Protein AF-A0A7X2PG39-F1 (afdb_monomer)

Mean predicted aligned error: 4.93 Å

Solvent-accessible surface area (backbone atoms only — not comparable to full-atom values): 5983 Å² total; per-residue (Å²): 120,48,77,46,83,55,96,60,30,36,42,38,40,47,91,41,36,39,34,35,27,61,68,70,91,60,93,77,81,63,60,80,44,76,49,76,46,83,74,52,62,70,52,48,60,57,51,54,53,51,47,48,56,50,19,69,74,69,70,50,83,47,98,75,42,70,67,60,55,50,52,52,52,52,53,50,54,44,52,53,48,20,65,74,69,76,45,72,62,42,80,39,78,91,77,71,43,77,45,113

Radius of gyration: 19.37 Å; Cα contacts (8 Å, |Δi|>4): 101; chains: 1; bounding box: 46×32×45 Å

Secondary structure (DSSP, 8-state):
-EEEE-SSEEEEE-SSEEEEEE----SS---SEEEE-TTHHHHHHHHHHHHHHHHHHH-PPPSS-HHHHHHHHHHHHHHHHHHHHTS--EEETTTTEEE-

pLDDT: mean 93.66, std 5.11, range [76.25, 98.56]

Structure (mmCIF, N/CA/C/O backbone):
data_AF-A0A7X2PG39-F1
#
_entry.id   AF-A0A7X2PG39-F1
#
loop_
_atom_site.group_PDB
_atom_site.id
_atom_site.type_symbol
_atom_site.label_atom_id
_atom_site.label_alt_id
_atom_site.label_comp_id
_atom_site.label_asym_id
_atom_site.label_entity_id
_atom_site.label_seq_id
_atom_site.pdbx_PDB_ins_code
_atom_site.Cartn_x
_atom_site.Cartn_y
_atom_site.Cartn_z
_atom_site.occupancy
_atom_site.B_iso_or_equiv
_atom_site.auth_seq_id
_atom_site.auth_comp_id
_atom_site.auth_asym_id
_atom_site.auth_atom_id
_ato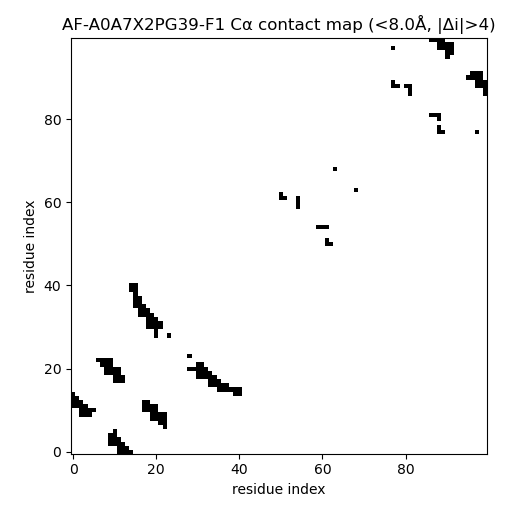m_site.pdbx_PDB_model_num
ATOM 1 N N . MET A 1 1 ? 13.670 2.430 0.912 1.00 83.69 1 MET A N 1
ATOM 2 C CA . MET A 1 1 ? 13.556 1.061 0.368 1.00 83.69 1 MET A CA 1
ATOM 3 C C . MET A 1 1 ? 12.538 0.309 1.212 1.00 83.69 1 MET A C 1
ATOM 5 O O . MET A 1 1 ? 12.550 0.482 2.426 1.00 83.69 1 MET A O 1
ATOM 9 N N . LYS A 1 2 ? 11.614 -0.426 0.593 1.00 94.69 2 LYS A N 1
ATOM 10 C CA . LYS A 1 2 ? 10.663 -1.319 1.270 1.00 94.69 2 LYS A CA 1
ATOM 11 C C . LYS A 1 2 ? 11.011 -2.757 0.902 1.00 94.69 2 LYS A C 1
ATOM 13 O O . LYS A 1 2 ? 11.488 -2.989 -0.203 1.00 94.69 2 LYS A O 1
ATOM 18 N N . GLN A 1 3 ? 10.793 -3.682 1.826 1.00 95.62 3 GLN A N 1
ATOM 19 C CA . GLN A 1 3 ? 11.134 -5.091 1.653 1.00 95.62 3 GLN A CA 1
ATOM 20 C C . GLN A 1 3 ? 9.880 -5.934 1.833 1.00 95.62 3 GLN A C 1
ATOM 22 O O . GLN A 1 3 ? 9.138 -5.745 2.798 1.00 95.62 3 GLN A O 1
ATOM 27 N N . PHE A 1 4 ? 9.664 -6.862 0.913 1.00 96.31 4 PHE A N 1
ATOM 28 C CA . PHE A 1 4 ? 8.586 -7.837 0.951 1.00 96.31 4 PHE A CA 1
ATOM 29 C C . PHE A 1 4 ? 9.212 -9.215 1.111 1.00 96.31 4 PHE A C 1
ATOM 31 O O . PHE A 1 4 ? 9.986 -9.644 0.260 1.00 96.31 4 PHE A O 1
ATOM 38 N N . HIS A 1 5 ? 8.908 -9.894 2.213 1.00 95.50 5 HIS A N 1
ATOM 39 C CA . HIS A 1 5 ? 9.488 -11.194 2.545 1.00 95.50 5 HIS A CA 1
ATOM 40 C C . HIS A 1 5 ? 8.479 -12.292 2.222 1.00 95.50 5 HIS A C 1
ATOM 42 O O . HIS A 1 5 ? 7.418 -12.361 2.840 1.00 95.50 5 HIS A O 1
ATOM 48 N N . GLY A 1 6 ? 8.794 -13.118 1.228 1.00 94.81 6 GLY A N 1
ATOM 49 C CA . GLY A 1 6 ? 8.052 -14.326 0.887 1.00 94.81 6 GLY A CA 1
ATOM 50 C C . GLY A 1 6 ? 8.797 -15.584 1.330 1.00 94.81 6 GLY A C 1
ATOM 51 O O . GLY A 1 6 ? 9.954 -15.529 1.733 1.00 94.81 6 GLY A O 1
ATOM 52 N N . SER A 1 7 ? 8.147 -16.742 1.205 1.00 95.50 7 SER A N 1
ATOM 53 C CA . SER A 1 7 ? 8.734 -18.031 1.597 1.00 95.50 7 SER A CA 1
ATOM 54 C C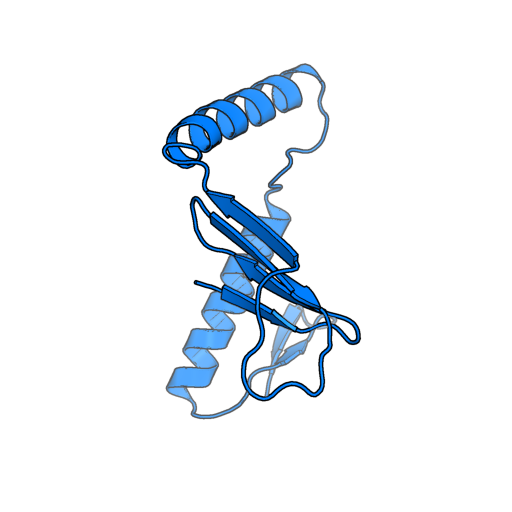 . SER A 1 7 ? 9.884 -18.504 0.708 1.00 95.50 7 SER A C 1
ATOM 56 O O . SER A 1 7 ? 10.590 -19.414 1.102 1.00 95.50 7 SER A O 1
ATOM 58 N N . LYS A 1 8 ? 10.052 -17.924 -0.487 1.00 95.31 8 LYS A N 1
ATOM 59 C CA . LYS A 1 8 ? 11.082 -18.324 -1.465 1.00 95.31 8 LYS A CA 1
ATOM 60 C C . LYS A 1 8 ? 12.013 -17.193 -1.882 1.00 95.31 8 LYS A C 1
ATOM 62 O O . LYS A 1 8 ? 12.988 -17.441 -2.582 1.00 95.31 8 LYS A O 1
ATOM 67 N N . ALA A 1 9 ? 11.676 -15.954 -1.536 1.00 95.56 9 ALA A N 1
ATOM 68 C CA . ALA A 1 9 ? 12.449 -14.786 -1.919 1.00 95.56 9 ALA A CA 1
ATOM 69 C C . ALA A 1 9 ? 12.057 -13.563 -1.087 1.00 95.56 9 ALA A C 1
ATOM 71 O O . ALA A 1 9 ? 10.911 -13.426 -0.651 1.00 95.56 9 ALA A O 1
ATOM 72 N N . ARG A 1 10 ? 12.999 -12.631 -0.956 1.00 95.31 10 ARG A N 1
ATOM 73 C CA . ARG A 1 10 ? 12.756 -11.255 -0.533 1.00 95.31 10 ARG A CA 1
ATOM 74 C C . ARG A 1 10 ? 12.792 -10.343 -1.754 1.00 95.31 10 ARG A C 1
ATOM 76 O O . ARG A 1 10 ? 13.746 -10.382 -2.527 1.00 95.31 10 ARG A O 1
ATOM 83 N N . PHE A 1 11 ? 11.779 -9.500 -1.909 1.00 96.38 11 PHE A N 1
ATOM 84 C CA . PHE A 1 11 ? 11.755 -8.454 -2.923 1.00 96.38 11 PHE A CA 1
ATOM 85 C C . PHE A 1 11 ? 11.952 -7.083 -2.279 1.00 96.38 11 PHE A C 1
ATOM 87 O O . PHE A 1 11 ? 11.112 -6.613 -1.506 1.00 96.38 11 PHE A O 1
ATOM 94 N N . ASP A 1 12 ? 13.061 -6.439 -2.621 1.00 95.81 12 ASP A N 1
ATOM 95 C CA . ASP A 1 12 ? 13.388 -5.090 -2.190 1.00 95.81 12 ASP A CA 1
ATOM 96 C C . ASP A 1 12 ? 13.005 -4.124 -3.298 1.00 95.81 12 ASP A C 1
ATOM 98 O O . ASP A 1 12 ? 13.490 -4.224 -4.422 1.00 95.81 12 ASP A O 1
ATOM 102 N N . VAL A 1 13 ? 12.145 -3.163 -2.980 1.00 93.69 13 VAL A N 1
ATOM 103 C CA . VAL A 1 13 ? 11.672 -2.172 -3.942 1.00 93.69 13 VAL A CA 1
ATOM 104 C C . VAL A 1 13 ? 11.887 -0.763 -3.411 1.00 93.69 13 VAL A C 1
ATOM 106 O O . VAL A 1 13 ? 11.631 -0.426 -2.246 1.00 93.69 13 VAL A O 1
ATOM 109 N N . ALA A 1 14 ? 12.406 0.086 -4.281 1.00 90.25 14 ALA A N 1
ATOM 110 C CA . ALA A 1 14 ? 12.505 1.517 -4.091 1.00 90.25 14 ALA A CA 1
ATOM 111 C C . ALA A 1 14 ? 11.816 2.226 -5.261 1.00 90.25 14 ALA A C 1
ATOM 113 O O . ALA A 1 14 ? 11.200 1.598 -6.116 1.00 90.25 14 ALA A O 1
ATOM 114 N N . ARG A 1 15 ? 11.889 3.558 -5.274 1.00 86.88 15 ARG A N 1
ATOM 115 C CA . ARG A 1 15 ? 11.206 4.379 -6.280 1.00 86.88 15 ARG A CA 1
ATOM 116 C C . ARG A 1 15 ? 11.640 4.053 -7.713 1.00 86.88 15 ARG A C 1
ATOM 118 O O . ARG A 1 15 ? 10.789 3.983 -8.582 1.00 86.88 15 ARG A O 1
ATOM 125 N N . ASP A 1 16 ? 12.935 3.833 -7.919 1.00 89.81 16 ASP A N 1
ATOM 126 C CA . ASP A 1 16 ? 13.552 3.646 -9.240 1.00 89.81 16 ASP A CA 1
ATOM 127 C C . ASP A 1 16 ? 14.446 2.395 -9.279 1.00 89.81 16 ASP A C 1
ATOM 129 O O . ASP A 1 16 ? 15.331 2.258 -10.124 1.00 89.81 16 ASP A O 1
ATOM 133 N N . SER A 1 17 ? 14.270 1.480 -8.326 1.00 91.69 17 SER A N 1
ATOM 134 C CA . SER A 1 17 ? 15.025 0.232 -8.298 1.00 91.69 17 SER A CA 1
ATOM 135 C C . SER A 1 17 ? 14.244 -0.908 -7.665 1.00 91.69 17 SER A C 1
ATOM 137 O O . SER A 1 17 ? 13.370 -0.702 -6.821 1.00 91.69 17 SER A O 1
ATOM 139 N N . GLY A 1 18 ? 14.586 -2.123 -8.076 1.00 94.25 18 GLY A N 1
ATOM 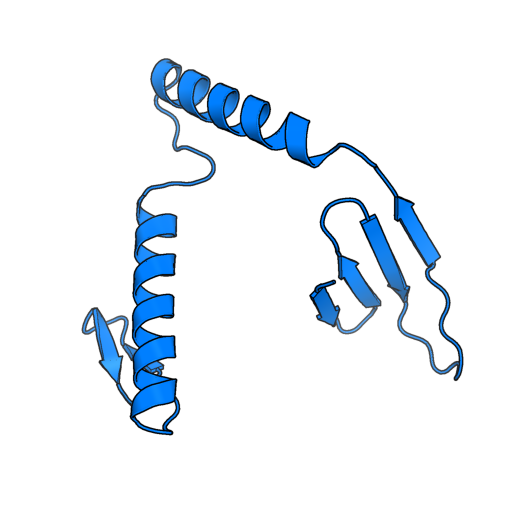140 C CA . GLY A 1 18 ? 14.074 -3.359 -7.510 1.00 94.25 18 GLY A CA 1
ATOM 141 C C . GLY A 1 18 ? 15.163 -4.422 -7.489 1.00 94.25 18 GLY A C 1
ATOM 142 O O . GLY A 1 18 ? 15.965 -4.499 -8.419 1.00 94.25 18 GLY A O 1
ATOM 143 N N . ALA A 1 19 ? 15.194 -5.228 -6.436 1.00 96.62 19 ALA A N 1
ATOM 144 C CA . ALA A 1 19 ? 16.122 -6.338 -6.294 1.00 96.62 19 ALA A CA 1
ATOM 145 C C . ALA A 1 19 ? 15.404 -7.556 -5.701 1.00 96.62 19 ALA A C 1
ATOM 147 O O . ALA A 1 19 ? 14.696 -7.440 -4.701 1.00 96.62 19 ALA A O 1
ATOM 148 N N . LEU A 1 20 ? 15.573 -8.718 -6.330 1.00 96.50 20 LEU A N 1
ATOM 149 C CA . LEU A 1 20 ? 15.003 -9.987 -5.889 1.00 96.50 20 LEU A CA 1
ATOM 150 C C . LEU A 1 20 ? 16.115 -10.877 -5.339 1.00 96.50 20 LEU A C 1
ATOM 152 O O . LEU A 1 20 ? 17.058 -11.216 -6.052 1.00 96.50 20 LEU A O 1
ATOM 156 N N . TYR A 1 21 ? 15.981 -11.258 -4.076 1.00 95.94 21 TYR A N 1
ATOM 157 C CA . TYR A 1 21 ? 16.911 -12.127 -3.368 1.00 95.94 21 TYR A CA 1
ATOM 158 C C . TYR A 1 21 ? 16.229 -13.476 -3.141 1.00 95.94 21 TYR A C 1
ATOM 160 O O . TYR A 1 21 ? 15.247 -13.506 -2.394 1.00 95.94 21 TYR A O 1
ATOM 168 N N . PRO A 1 22 ? 16.690 -14.576 -3.757 1.00 95.44 22 PRO A N 1
ATOM 169 C CA . PRO A 1 22 ? 16.136 -15.895 -3.480 1.00 95.44 22 PRO A CA 1
ATOM 170 C C . PRO A 1 22 ? 16.402 -16.301 -2.026 1.00 95.44 22 PRO A C 1
ATOM 172 O O . PRO A 1 22 ? 17.341 -15.819 -1.385 1.00 95.44 22 PRO A O 1
ATOM 175 N N . GLU A 1 23 ? 15.565 -17.192 -1.497 1.00 93.31 23 GLU A N 1
ATOM 176 C CA . GLU A 1 23 ? 15.830 -17.842 -0.217 1.00 93.31 23 GLU A CA 1
ATOM 177 C C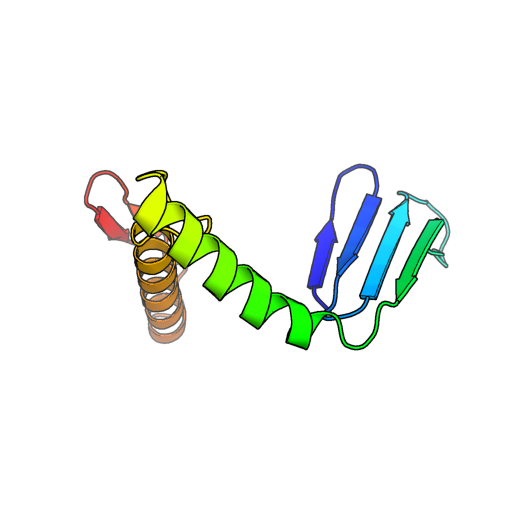 . GLU A 1 23 ? 17.185 -18.553 -0.296 1.00 93.31 23 GLU A C 1
ATOM 179 O O . GLU A 1 23 ? 17.429 -19.380 -1.174 1.00 93.31 23 GLU A O 1
ATOM 184 N N . SER A 1 24 ? 18.085 -18.209 0.622 1.00 90.62 24 SER A N 1
ATOM 185 C CA . SER A 1 24 ? 19.428 -18.769 0.670 1.00 90.62 24 SER A CA 1
ATOM 186 C C . SER A 1 24 ? 19.888 -18.910 2.115 1.00 90.62 24 SER A C 1
ATOM 188 O O . SER A 1 24 ? 19.527 -18.115 2.983 1.00 90.62 24 SER A O 1
ATOM 190 N N . ARG A 1 25 ? 20.700 -19.941 2.363 1.00 89.44 25 ARG A N 1
ATOM 191 C CA . ARG A 1 25 ? 21.391 -20.165 3.642 1.00 89.44 25 ARG A CA 1
ATOM 192 C C . ARG A 1 25 ? 22.765 -19.492 3.690 1.00 89.44 25 ARG A C 1
ATOM 194 O O . ARG A 1 25 ? 23.472 -19.621 4.686 1.00 89.44 25 ARG A O 1
ATOM 201 N N . GLU A 1 26 ? 23.167 -18.816 2.617 1.00 88.56 26 GLU A N 1
ATOM 202 C CA . GLU A 1 26 ? 24.429 -18.088 2.558 1.00 88.56 26 GLU A CA 1
ATOM 203 C C . GLU A 1 26 ? 24.399 -16.861 3.475 1.00 88.56 26 GLU A C 1
ATOM 205 O O . GLU A 1 26 ? 23.409 -16.135 3.548 1.00 88.56 26 GLU A O 1
ATOM 210 N N . ILE A 1 27 ? 25.521 -16.597 4.150 1.00 80.88 27 ILE A N 1
ATOM 211 C CA . ILE A 1 27 ? 25.677 -15.434 5.039 1.00 80.88 27 ILE A CA 1
ATOM 212 C C . ILE A 1 27 ? 25.586 -14.123 4.242 1.00 80.88 27 ILE A C 1
ATOM 214 O O . ILE A 1 27 ? 25.051 -13.128 4.728 1.00 80.88 27 ILE A O 1
ATOM 218 N N . VAL A 1 28 ? 26.098 -14.121 3.008 1.00 84.44 28 VAL A N 1
ATOM 219 C CA . VAL A 1 28 ? 26.064 -12.966 2.108 1.00 84.44 28 VAL A CA 1
ATOM 220 C C . VAL A 1 28 ? 25.152 -13.288 0.937 1.00 84.44 28 VAL A C 1
ATOM 222 O O . VAL A 1 28 ? 25.539 -13.997 0.016 1.00 84.44 28 VAL A O 1
ATOM 225 N N . THR A 1 29 ? 23.947 -12.734 0.960 1.00 84.12 29 THR A N 1
ATOM 226 C CA . THR A 1 29 ? 22.974 -12.897 -0.121 1.00 84.12 29 THR A CA 1
ATOM 227 C C . THR A 1 29 ? 23.216 -11.885 -1.236 1.00 84.12 29 THR A C 1
ATOM 229 O O . THR A 1 29 ? 23.472 -10.703 -0.993 1.00 84.12 29 THR A O 1
ATOM 232 N N . ARG A 1 30 ? 23.122 -12.347 -2.484 1.00 88.62 30 ARG A N 1
ATOM 233 C CA . ARG A 1 30 ? 23.187 -11.508 -3.687 1.00 88.62 30 ARG A CA 1
ATOM 234 C C . ARG A 1 30 ? 21.832 -11.527 -4.388 1.00 88.62 30 ARG A C 1
ATOM 236 O O . ARG A 1 30 ? 21.147 -12.548 -4.324 1.00 88.62 30 ARG A O 1
ATOM 243 N N . PRO A 1 31 ? 21.423 -10.420 -5.025 1.00 93.69 31 PRO A N 1
ATOM 244 C CA . PRO A 1 31 ? 20.203 -10.439 -5.805 1.00 93.69 31 PRO A CA 1
ATOM 245 C C . PRO A 1 31 ? 20.412 -11.318 -7.040 1.00 93.69 31 PRO A C 1
ATOM 247 O O . PRO A 1 31 ? 21.432 -11.210 -7.719 1.00 93.69 31 PRO A O 1
ATOM 250 N N . GLU A 1 32 ? 19.441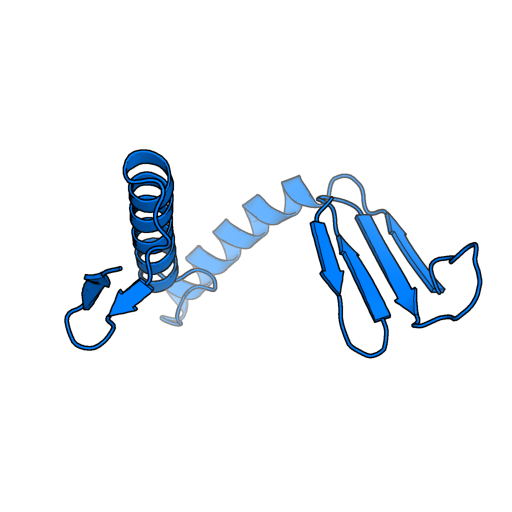 -12.173 -7.333 1.00 94.12 32 GLU A N 1
ATOM 251 C CA . GLU A 1 32 ? 19.385 -12.899 -8.605 1.00 94.12 32 GLU A CA 1
ATOM 252 C C . GLU A 1 32 ? 18.968 -11.951 -9.734 1.00 94.12 32 GLU A C 1
ATOM 254 O O . GLU A 1 32 ? 19.474 -12.020 -10.851 1.00 94.12 32 GLU A O 1
ATOM 259 N N . VAL A 1 33 ? 18.074 -11.012 -9.414 1.00 93.69 33 VAL A N 1
ATOM 260 C CA . VAL A 1 33 ? 17.616 -9.969 -10.328 1.00 93.69 33 VAL A CA 1
ATOM 261 C C . VAL A 1 33 ? 17.803 -8.619 -9.659 1.00 93.69 33 VAL A C 1
ATOM 263 O O . VAL A 1 33 ? 17.292 -8.394 -8.564 1.00 93.69 33 VAL A O 1
ATOM 266 N N . GLU A 1 34 ? 18.480 -7.698 -10.335 1.00 95.06 34 GLU A N 1
ATOM 267 C CA . GLU A 1 34 ? 18.569 -6.295 -9.936 1.00 95.06 34 GLU A CA 1
ATOM 268 C C . GLU A 1 34 ? 18.213 -5.412 -11.132 1.00 95.06 34 GLU A C 1
ATOM 270 O O . GLU A 1 34 ? 18.741 -5.577 -12.232 1.00 95.06 34 GLU A O 1
ATOM 275 N N . LYS A 1 35 ? 17.309 -4.457 -10.918 1.00 92.56 35 LYS A N 1
ATOM 276 C CA . LYS A 1 35 ? 16.925 -3.468 -11.921 1.00 92.56 35 LYS A CA 1
ATOM 277 C C . LYS A 1 35 ? 17.008 -2.069 -11.328 1.00 92.56 35 LYS A C 1
ATOM 279 O O . LYS A 1 35 ? 16.506 -1.819 -10.233 1.00 92.56 35 LYS A O 1
ATOM 284 N N . LYS A 1 36 ? 17.600 -1.147 -12.087 1.00 90.44 36 LYS A N 1
ATOM 285 C CA . LYS A 1 36 ? 17.615 0.296 -11.815 1.00 90.44 36 LYS A CA 1
ATOM 286 C C . LYS A 1 36 ? 17.038 1.008 -13.033 1.00 90.44 36 LYS A C 1
ATOM 288 O O . LYS A 1 36 ? 17.524 0.814 -14.141 1.00 90.44 36 LYS A O 1
ATOM 293 N N . GLU A 1 37 ? 15.982 1.784 -12.836 1.00 83.88 37 GLU A N 1
ATOM 294 C CA . GLU A 1 37 ? 15.294 2.535 -13.888 1.00 83.88 37 GLU A CA 1
ATOM 295 C C . GLU A 1 37 ? 15.051 3.960 -13.392 1.00 83.88 37 GLU A C 1
ATOM 297 O O . GLU A 1 37 ? 14.027 4.265 -12.787 1.00 83.88 37 GLU A O 1
ATOM 302 N N . TYR A 1 38 ? 16.035 4.829 -13.620 1.00 81.00 38 TYR A N 1
ATOM 303 C CA . TYR A 1 38 ? 15.977 6.229 -13.211 1.00 81.00 38 TYR A CA 1
ATOM 304 C C . TYR A 1 38 ? 14.918 7.008 -14.002 1.00 81.00 38 TYR A C 1
ATOM 306 O O . TYR A 1 38 ? 14.694 6.750 -15.184 1.00 81.00 38 TYR A O 1
ATOM 314 N N . GLY A 1 39 ? 14.282 7.989 -13.354 1.00 78.94 39 GLY A N 1
ATOM 315 C CA . GLY A 1 39 ? 13.278 8.850 -13.991 1.00 78.94 39 GLY A CA 1
ATOM 316 C C . GLY A 1 39 ? 11.919 8.177 -14.213 1.00 78.94 39 GLY A C 1
ATOM 317 O O . GLY A 1 39 ? 11.044 8.752 -14.862 1.00 78.94 39 GLY A O 1
ATOM 318 N N . SER A 1 40 ? 11.699 6.981 -13.656 1.00 76.81 40 SER A N 1
ATOM 319 C CA . SER A 1 40 ? 10.436 6.251 -13.813 1.00 76.81 40 SER A CA 1
ATOM 320 C C . SER A 1 40 ? 9.245 7.003 -13.200 1.00 76.81 40 SER A C 1
ATOM 322 O O . SER A 1 40 ? 8.119 6.925 -13.699 1.00 76.81 40 SER A O 1
ATOM 324 N N . PHE A 1 41 ? 9.506 7.796 -12.158 1.00 76.25 41 PHE A N 1
ATOM 325 C CA . PHE A 1 41 ? 8.485 8.536 -11.424 1.00 76.25 41 PHE A CA 1
ATOM 326 C C . PHE A 1 41 ? 7.797 9.630 -12.255 1.00 76.25 41 PHE A C 1
ATOM 328 O O . PHE A 1 41 ? 6.576 9.768 -12.186 1.00 76.25 41 PHE A O 1
ATOM 335 N N . GLU A 1 42 ? 8.530 10.374 -13.091 1.00 81.38 42 GLU A N 1
ATOM 336 C CA . GLU A 1 42 ? 7.919 11.406 -13.947 1.00 81.38 42 GLU A CA 1
ATOM 337 C C . GLU A 1 42 ? 6.912 10.805 -14.935 1.00 81.38 42 GLU A C 1
ATOM 339 O O . GLU A 1 42 ? 5.875 11.401 -15.244 1.00 81.38 42 GLU A O 1
ATOM 344 N N . ARG A 1 43 ? 7.189 9.586 -15.413 1.00 84.38 43 ARG A N 1
ATOM 345 C CA . ARG A 1 43 ? 6.281 8.848 -16.293 1.00 84.38 43 ARG A CA 1
ATOM 346 C C . ARG A 1 43 ? 4.990 8.454 -15.571 1.00 84.38 43 ARG A C 1
ATOM 348 O O . ARG A 1 43 ? 3.933 8.470 -16.203 1.00 84.38 43 ARG A O 1
ATOM 355 N N . ALA A 1 44 ? 5.049 8.160 -14.270 1.00 86.25 44 ALA A N 1
ATOM 356 C CA . ALA A 1 44 ? 3.889 7.725 -13.493 1.00 86.25 44 ALA A CA 1
ATOM 357 C C . ALA A 1 44 ? 2.770 8.781 -13.476 1.00 86.25 44 ALA A C 1
ATOM 359 O O . ALA A 1 44 ? 1.613 8.447 -13.723 1.00 86.25 44 ALA A O 1
ATOM 360 N N . ALA A 1 45 ? 3.094 10.065 -13.282 1.00 88.75 45 ALA A N 1
ATOM 361 C CA . ALA A 1 45 ? 2.090 11.137 -13.262 1.00 88.75 45 ALA A CA 1
ATOM 362 C C . ALA A 1 45 ? 1.282 11.206 -14.572 1.00 88.75 45 ALA A C 1
ATOM 364 O O . ALA A 1 45 ? 0.051 11.254 -14.553 1.00 88.75 45 ALA A O 1
ATOM 365 N N . ARG A 1 46 ? 1.966 11.129 -15.723 1.00 92.25 46 ARG A N 1
ATOM 366 C CA . ARG A 1 46 ? 1.305 11.106 -17.039 1.00 92.25 46 ARG A CA 1
ATOM 367 C C . ARG A 1 46 ? 0.446 9.852 -17.223 1.00 92.25 46 ARG A C 1
ATOM 369 O O . ARG A 1 46 ? -0.648 9.947 -17.771 1.00 92.25 46 ARG A O 1
ATOM 376 N N . GLN A 1 47 ? 0.905 8.697 -16.736 1.00 94.12 47 GLN A N 1
ATOM 377 C CA . GLN A 1 47 ? 0.140 7.445 -16.778 1.00 94.12 47 GLN A CA 1
ATOM 378 C C . GLN A 1 47 ? -1.140 7.513 -15.930 1.00 94.12 47 GLN A C 1
ATOM 380 O O . GLN A 1 47 ? -2.181 7.036 -16.379 1.00 94.12 47 GLN A O 1
ATOM 385 N N . HIS A 1 48 ? -1.100 8.147 -14.753 1.00 94.06 48 HIS A N 1
ATOM 386 C CA . HIS A 1 48 ? -2.291 8.358 -13.923 1.00 94.06 48 HIS A CA 1
ATOM 387 C C . HIS A 1 48 ? -3.333 9.240 -14.620 1.00 94.06 48 HIS A C 1
ATOM 389 O O . HIS A 1 48 ? -4.510 8.883 -14.655 1.00 94.06 48 HIS A O 1
ATOM 395 N N . ILE A 1 49 ? -2.906 10.351 -15.230 1.00 95.50 49 ILE A N 1
ATOM 396 C CA . ILE A 1 49 ? -3.803 11.238 -15.989 1.00 95.50 49 ILE A CA 1
ATOM 397 C C . ILE A 1 49 ? -4.416 10.488 -17.177 1.00 95.50 49 ILE A C 1
ATOM 399 O O . ILE A 1 49 ? -5.629 10.536 -17.378 1.00 95.50 49 ILE A O 1
ATOM 403 N N . ALA A 1 50 ? -3.599 9.752 -17.937 1.00 96.88 50 ALA A N 1
ATOM 404 C CA . ALA A 1 50 ? -4.074 8.961 -19.068 1.00 96.88 50 ALA A CA 1
ATOM 405 C C . ALA A 1 50 ? -5.102 7.901 -18.637 1.00 96.88 50 ALA A C 1
ATOM 407 O O . ALA A 1 50 ? -6.137 7.759 -19.288 1.00 96.88 50 ALA A O 1
ATOM 408 N N . ASN A 1 51 ? -4.859 7.201 -17.521 1.00 98.00 51 ASN A N 1
ATOM 409 C CA . ASN A 1 51 ? -5.817 6.252 -16.954 1.00 98.00 51 ASN A CA 1
ATOM 410 C C . ASN A 1 51 ? -7.148 6.936 -16.620 1.00 98.00 51 ASN A C 1
ATOM 412 O O . ASN A 1 51 ? -8.191 6.440 -17.033 1.00 98.00 51 ASN A O 1
ATOM 416 N N . PHE A 1 52 ? -7.120 8.083 -15.938 1.00 97.31 52 PHE A N 1
ATOM 417 C CA . PHE A 1 52 ? -8.334 8.809 -15.566 1.00 97.31 52 PHE A CA 1
ATOM 418 C C . PHE A 1 52 ? -9.159 9.242 -16.786 1.00 97.31 52 PHE A C 1
ATOM 420 O O . PHE A 1 52 ? -10.362 8.984 -16.839 1.00 97.31 52 PHE A O 1
ATOM 427 N N . LEU A 1 53 ? -8.516 9.846 -17.792 1.00 98.19 53 LEU A N 1
ATOM 428 C CA . LEU A 1 53 ? -9.193 10.285 -19.017 1.00 98.19 53 LEU A CA 1
ATOM 429 C C . LEU A 1 53 ? -9.795 9.106 -19.792 1.00 98.19 53 LEU A C 1
ATOM 431 O O . LEU A 1 53 ? -10.920 9.193 -20.288 1.00 98.19 53 LEU A O 1
ATOM 435 N N . ASP A 1 54 ? -9.079 7.983 -19.863 1.00 98.56 54 ASP A N 1
ATOM 436 C CA . ASP A 1 54 ? -9.592 6.773 -20.499 1.00 98.56 54 ASP A CA 1
ATOM 437 C C . ASP A 1 54 ? -10.786 6.182 -19.734 1.00 98.56 54 ASP A C 1
ATOM 439 O O . ASP A 1 54 ? -11.767 5.764 -20.351 1.00 98.56 54 ASP A O 1
ATOM 443 N N . CYS A 1 55 ? -10.763 6.207 -18.399 1.00 98.38 55 CYS A N 1
ATOM 444 C CA . CYS A 1 55 ? -11.889 5.776 -17.567 1.00 98.38 55 CYS A CA 1
ATOM 445 C C . CYS A 1 55 ? -13.114 6.676 -17.738 1.00 98.38 55 CYS A C 1
ATOM 447 O O . CYS A 1 55 ? -14.224 6.174 -17.894 1.00 98.38 55 CYS A O 1
ATOM 449 N N . ALA A 1 56 ? -12.925 7.995 -17.815 1.00 97.50 56 ALA A N 1
ATOM 450 C CA . ALA A 1 56 ? -14.014 8.929 -18.092 1.00 97.50 56 ALA A CA 1
ATOM 451 C C . ALA A 1 56 ? -14.687 8.641 -19.447 1.00 97.50 56 ALA A C 1
ATOM 453 O O . ALA A 1 56 ? -15.915 8.660 -19.548 1.00 97.50 56 ALA A O 1
ATOM 454 N N . ARG A 1 57 ? -13.888 8.322 -20.475 1.00 98.50 57 ARG A N 1
ATOM 455 C CA . ARG A 1 57 ? -14.369 7.984 -21.823 1.00 98.50 57 ARG A CA 1
ATOM 456 C C . ARG A 1 57 ? -15.084 6.634 -21.877 1.00 98.50 57 ARG A C 1
ATOM 458 O O . ARG A 1 57 ? -16.144 6.525 -22.481 1.00 98.50 57 ARG A O 1
ATOM 465 N N . THR A 1 58 ? -14.487 5.605 -21.285 1.00 98.56 58 THR A N 1
ATOM 466 C CA . THR A 1 58 ? -14.952 4.209 -21.391 1.00 98.56 58 THR A CA 1
ATOM 467 C C . THR A 1 58 ? -15.946 3.813 -20.306 1.00 98.56 58 THR A C 1
ATOM 469 O O . THR A 1 58 ? -16.556 2.754 -20.403 1.00 98.56 58 THR A O 1
ATOM 472 N N . ARG A 1 59 ? -16.111 4.652 -19.277 1.00 97.75 59 ARG A N 1
ATOM 473 C CA . ARG A 1 59 ? -16.906 4.380 -18.071 1.00 97.75 59 ARG A CA 1
ATOM 474 C C . ARG A 1 59 ? -16.425 3.175 -17.254 1.00 97.75 59 ARG A C 1
ATOM 476 O O . ARG A 1 59 ? -17.177 2.680 -16.422 1.00 97.75 59 ARG A O 1
ATOM 483 N N . LYS A 1 60 ? -15.183 2.720 -17.451 1.00 97.56 60 LYS A N 1
ATOM 484 C CA . LYS A 1 60 ? -14.557 1.725 -16.567 1.00 97.56 60 LYS A CA 1
ATOM 485 C C . LYS A 1 60 ? -14.090 2.365 -15.257 1.00 97.56 60 LYS A C 1
ATOM 487 O O . LYS A 1 60 ? -13.897 3.579 -15.182 1.00 97.56 60 LYS A O 1
ATOM 492 N N . GLU A 1 61 ? -13.860 1.532 -14.251 1.00 97.38 61 GLU A N 1
ATOM 493 C CA . GLU A 1 61 ? -13.311 1.963 -12.966 1.00 97.38 61 GLU A CA 1
ATOM 494 C C . GLU A 1 61 ? -11.830 2.396 -13.093 1.00 97.38 61 GLU A C 1
ATOM 496 O O . GLU A 1 61 ? -11.053 1.719 -13.776 1.00 97.38 61 GLU A O 1
ATOM 501 N N . PRO A 1 62 ? -11.414 3.514 -12.461 1.00 97.06 62 PRO A N 1
ATOM 502 C CA . PRO A 1 62 ? -10.008 3.914 -12.390 1.00 97.06 62 PRO A CA 1
ATOM 503 C C . PRO A 1 62 ? -9.128 2.898 -11.659 1.00 97.06 62 P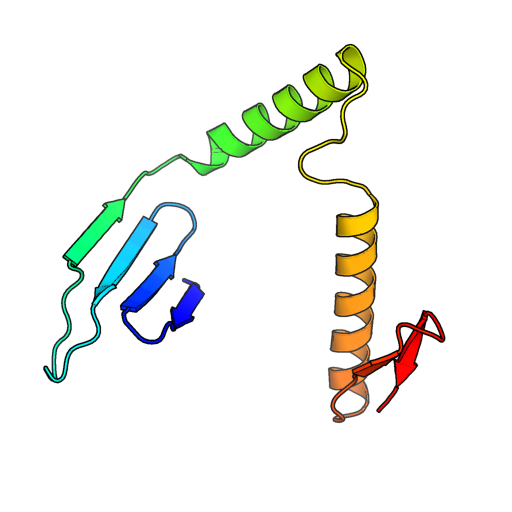RO A C 1
ATOM 505 O O . PRO A 1 62 ? -9.573 2.236 -10.730 1.00 97.06 62 PRO A O 1
ATOM 508 N N . ASN A 1 63 ? -7.827 2.866 -11.976 1.00 95.88 63 ASN A N 1
ATOM 509 C CA . ASN A 1 63 ? -6.866 2.015 -11.252 1.00 95.88 63 ASN A CA 1
ATOM 510 C C . ASN A 1 63 ? -6.759 2.373 -9.755 1.00 95.88 63 ASN A C 1
ATOM 512 O O . ASN A 1 63 ? -6.316 1.557 -8.951 1.00 95.88 63 ASN A O 1
ATOM 516 N N . ALA A 1 64 ? -7.104 3.613 -9.399 1.00 95.06 64 ALA A N 1
ATOM 517 C CA . ALA A 1 64 ? -7.166 4.115 -8.032 1.00 95.06 64 ALA A CA 1
ATOM 518 C C . ALA A 1 64 ? -8.584 4.656 -7.764 1.00 95.06 64 ALA A C 1
ATOM 520 O O . ALA A 1 64 ? -8.809 5.860 -7.919 1.00 95.06 64 ALA A O 1
ATOM 521 N N . PRO A 1 65 ? -9.554 3.784 -7.433 1.00 96.38 65 PRO A N 1
ATOM 522 C CA . PRO A 1 65 ? -10.925 4.197 -7.154 1.00 96.38 65 PRO A CA 1
ATOM 523 C C . PRO A 1 65 ? -11.025 4.958 -5.822 1.00 96.38 65 PRO A C 1
ATOM 525 O O . PRO A 1 65 ? -10.116 4.922 -4.984 1.00 96.38 65 PRO A O 1
ATOM 528 N N . VAL A 1 66 ? -12.145 5.652 -5.608 1.00 95.06 66 VAL A N 1
ATOM 529 C CA . VAL A 1 66 ? -12.379 6.481 -4.409 1.00 95.06 66 VAL A CA 1
ATOM 530 C C . VAL A 1 66 ? -12.334 5.645 -3.130 1.00 95.06 66 VAL A C 1
ATOM 532 O O . VAL A 1 66 ? -11.782 6.077 -2.119 1.00 95.06 66 VAL A O 1
ATOM 535 N N . 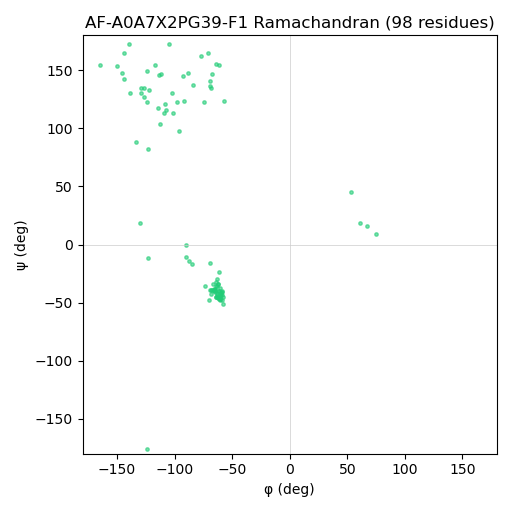GLU A 1 67 ? -12.846 4.424 -3.186 1.00 95.25 67 GLU A N 1
ATOM 536 C CA . GLU A 1 67 ? -12.922 3.464 -2.090 1.00 95.25 67 GLU A CA 1
ATOM 537 C C . GLU A 1 67 ? -11.525 3.068 -1.592 1.00 95.25 67 GLU A C 1
ATOM 539 O O . GLU A 1 67 ? -11.316 2.891 -0.387 1.00 95.25 67 GLU A O 1
ATOM 544 N N . ALA A 1 68 ? -10.535 2.997 -2.490 1.00 96.00 68 ALA A N 1
ATOM 545 C CA . ALA A 1 68 ? -9.140 2.776 -2.115 1.00 96.00 68 ALA A CA 1
ATOM 546 C C . ALA A 1 68 ? -8.571 3.990 -1.353 1.00 96.00 68 ALA A C 1
ATOM 548 O O . ALA A 1 68 ? -7.866 3.830 -0.350 1.00 96.00 68 ALA A O 1
ATOM 549 N N . GLY A 1 69 ? -8.935 5.209 -1.768 1.00 95.94 69 GL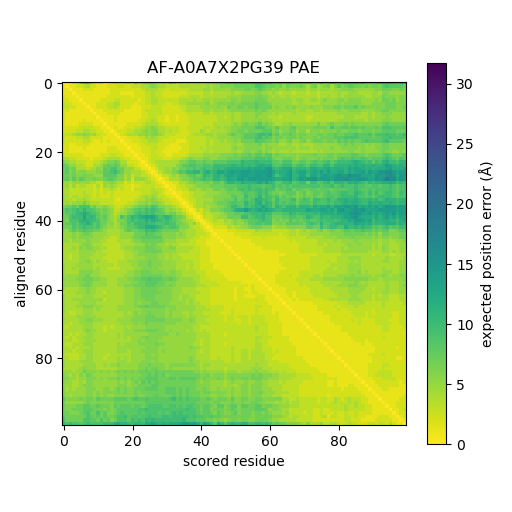Y A N 1
ATOM 550 C CA . GLY A 1 69 ? -8.604 6.444 -1.051 1.00 95.94 69 GLY A CA 1
ATOM 551 C C . GLY A 1 69 ? -9.251 6.510 0.336 1.00 95.94 69 GLY A C 1
ATOM 552 O O . GLY A 1 69 ? -8.573 6.792 1.325 1.00 95.94 69 GLY A O 1
ATOM 553 N N . GLN A 1 70 ? -10.537 6.167 0.437 1.00 95.00 70 GLN A N 1
ATOM 554 C CA . GLN A 1 70 ? -11.258 6.099 1.710 1.00 95.00 70 GLN A CA 1
ATOM 555 C C . GLN A 1 70 ? -10.626 5.078 2.662 1.00 95.00 70 GLN A C 1
ATOM 557 O O . GLN A 1 70 ? -10.373 5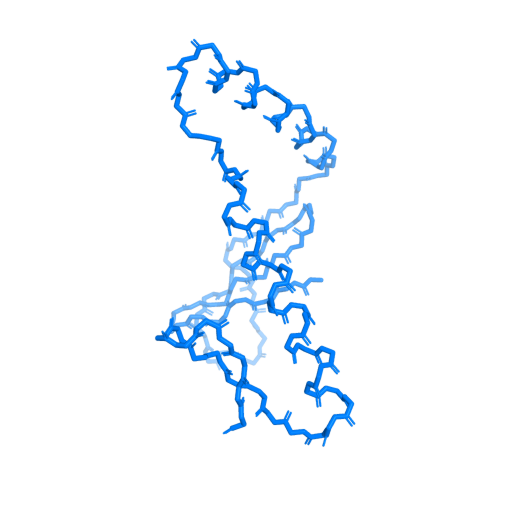.391 3.825 1.00 95.00 70 GLN A O 1
ATOM 562 N N . SER A 1 71 ? -10.328 3.875 2.168 1.00 94.31 71 SER A N 1
ATOM 563 C CA . SER A 1 71 ? -9.675 2.823 2.956 1.00 94.31 71 SER A CA 1
ATOM 564 C C . SER A 1 71 ? -8.316 3.284 3.488 1.00 94.31 71 SER A C 1
ATOM 566 O O . SER A 1 71 ? -7.990 3.054 4.652 1.00 94.31 71 SER A O 1
ATOM 568 N N . THR A 1 72 ? -7.551 4.012 2.668 1.00 96.50 72 THR A N 1
ATOM 569 C CA . THR A 1 72 ? -6.278 4.617 3.083 1.00 96.50 72 THR A CA 1
ATOM 570 C C . THR A 1 72 ? -6.469 5.612 4.231 1.00 96.50 72 THR A C 1
ATOM 572 O O . THR A 1 72 ? -5.737 5.552 5.218 1.00 96.50 72 THR A O 1
ATOM 575 N N . ALA A 1 73 ? -7.468 6.497 4.138 1.00 96.06 73 ALA A N 1
ATOM 576 C CA . ALA A 1 73 ? -7.761 7.484 5.178 1.00 96.06 73 ALA A CA 1
ATOM 577 C C . ALA A 1 73 ? -8.166 6.829 6.511 1.00 96.06 73 ALA A C 1
ATOM 579 O O . ALA A 1 73 ? -7.684 7.240 7.566 1.00 96.06 73 ALA A O 1
ATOM 580 N N . ILE A 1 74 ? -8.986 5.772 6.466 1.00 95.19 74 ILE A N 1
ATOM 581 C CA . ILE A 1 74 ? -9.389 4.999 7.653 1.00 95.19 74 ILE A CA 1
ATOM 582 C C . ILE A 1 74 ? -8.160 4.434 8.374 1.00 95.19 74 ILE A C 1
ATOM 584 O O . ILE A 1 74 ? -7.995 4.647 9.576 1.00 95.19 74 ILE A O 1
ATOM 588 N N . VAL A 1 75 ? -7.267 3.760 7.644 1.00 95.94 75 VAL A N 1
ATOM 589 C CA . VAL A 1 75 ? -6.052 3.165 8.224 1.00 95.94 75 VAL A CA 1
ATOM 590 C C . VAL A 1 75 ? -5.129 4.237 8.813 1.00 95.94 75 VAL A C 1
ATOM 592 O O . VAL A 1 75 ? -4.528 4.019 9.864 1.00 95.94 75 VAL A O 1
ATOM 595 N N . LEU A 1 76 ? -5.048 5.414 8.185 1.00 97.62 76 LEU A N 1
ATOM 596 C CA . LEU A 1 76 ? -4.301 6.562 8.708 1.00 97.62 76 LEU A CA 1
ATOM 597 C C . LEU A 1 76 ? -4.855 7.042 10.055 1.00 97.62 76 LEU A C 1
ATOM 599 O O . LEU A 1 76 ? -4.088 7.211 11.003 1.00 97.62 76 LEU A O 1
ATOM 603 N N . CYS A 1 77 ? -6.176 7.196 10.170 1.00 96.88 77 CYS A N 1
ATOM 604 C CA . CYS A 1 77 ? -6.824 7.541 11.435 1.00 96.88 77 CYS A CA 1
ATOM 605 C C . CYS A 1 77 ? -6.562 6.480 12.515 1.00 96.88 77 CYS A C 1
ATOM 607 O O . CYS A 1 77 ? -6.212 6.828 13.641 1.00 96.88 77 CYS A O 1
ATOM 609 N N . MET A 1 78 ? -6.650 5.193 12.166 1.00 97.81 78 MET A N 1
ATOM 610 C CA . MET A 1 78 ? -6.340 4.096 13.090 1.00 97.81 78 MET A CA 1
ATOM 611 C C . MET A 1 78 ? -4.884 4.122 13.571 1.00 97.81 78 MET A C 1
ATOM 613 O O . MET A 1 78 ? -4.619 3.856 14.740 1.00 97.81 78 MET A O 1
ATOM 617 N N . ALA A 1 79 ? -3.933 4.442 12.689 1.00 97.94 79 ALA A N 1
ATOM 618 C CA . ALA A 1 79 ? -2.521 4.548 13.048 1.00 97.94 79 ALA A CA 1
ATOM 619 C C . ALA A 1 79 ? -2.261 5.717 14.012 1.00 97.94 79 ALA A C 1
ATOM 621 O O . ALA A 1 79 ? -1.490 5.574 14.961 1.00 97.94 79 ALA A O 1
ATOM 622 N N . ILE A 1 80 ? -2.932 6.854 13.800 1.00 98.25 80 ILE A N 1
ATOM 623 C CA . ILE A 1 80 ? -2.875 8.005 14.712 1.00 98.25 80 ILE A CA 1
ATOM 624 C C . ILE A 1 80 ? -3.444 7.629 16.086 1.00 98.25 80 ILE A C 1
ATOM 626 O O . ILE A 1 80 ? -2.840 7.962 17.106 1.00 98.25 80 ILE A O 1
ATOM 630 N N . GLU A 1 81 ? -4.567 6.912 16.133 1.00 98.12 81 GLU A N 1
ATOM 631 C CA . GLU A 1 81 ? -5.175 6.484 17.397 1.00 98.12 81 GLU A CA 1
ATOM 632 C C . GLU A 1 81 ? -4.320 5.444 18.133 1.00 98.12 81 GLU A C 1
ATOM 634 O O . GLU A 1 81 ? -4.135 5.528 19.348 1.00 98.12 81 GLU A O 1
ATOM 639 N N . ALA A 1 82 ? -3.713 4.506 17.402 1.00 98.31 82 ALA A N 1
ATOM 640 C CA . ALA A 1 82 ? -2.767 3.551 17.970 1.00 98.31 82 ALA A CA 1
ATOM 641 C C . ALA A 1 82 ? -1.577 4.263 18.632 1.00 98.31 82 ALA A C 1
ATOM 643 O O . ALA A 1 82 ? -1.177 3.920 19.746 1.00 98.31 82 ALA A O 1
ATOM 644 N N . LEU A 1 83 ? -1.043 5.293 17.965 1.00 98.38 83 LEU A N 1
ATOM 645 C CA . LEU A 1 83 ? 0.053 6.104 18.487 1.00 98.38 83 LEU A CA 1
ATOM 646 C C . LEU A 1 83 ? -0.350 6.860 19.761 1.00 98.38 83 LEU A C 1
ATOM 648 O O . LEU A 1 83 ? 0.412 6.876 20.722 1.00 98.38 83 LEU A O 1
ATOM 652 N N . ARG A 1 84 ? -1.537 7.478 19.777 1.00 98.12 84 ARG A N 1
ATOM 653 C CA . ARG A 1 84 ? -2.030 8.262 20.923 1.00 98.12 84 ARG A CA 1
ATOM 654 C C . ARG A 1 84 ? -2.350 7.401 22.138 1.00 98.12 84 ARG A C 1
ATOM 656 O O . ARG A 1 84 ? -2.038 7.785 23.260 1.00 98.12 84 ARG A O 1
ATOM 663 N N . SER A 1 85 ? -2.986 6.256 21.913 1.00 97.62 85 SER A N 1
ATOM 664 C CA . SER A 1 85 ? -3.440 5.366 22.984 1.00 97.62 85 SER A CA 1
ATOM 665 C C . SER A 1 85 ? -2.360 4.401 23.475 1.00 97.62 85 SER A C 1
ATOM 667 O O . SER A 1 85 ? -2.526 3.795 24.533 1.00 97.62 85 SER A O 1
ATOM 669 N N . GLY A 1 86 ? -1.281 4.209 22.706 1.00 97.94 86 GLY A N 1
ATOM 670 C CA . GLY A 1 86 ? -0.272 3.182 22.970 1.00 97.94 86 GLY A CA 1
ATOM 671 C C . GLY A 1 86 ? -0.801 1.753 22.798 1.00 97.94 86 GLY A C 1
ATOM 672 O O . GLY A 1 86 ? -0.182 0.806 23.281 1.00 97.94 86 GLY A O 1
ATOM 673 N N . ARG A 1 87 ? -1.955 1.577 22.141 1.00 97.56 87 ARG A N 1
ATOM 674 C CA . ARG A 1 87 ? -2.602 0.276 21.935 1.00 97.56 87 ARG A CA 1
ATOM 675 C C . ARG A 1 87 ? -2.681 -0.074 20.458 1.00 97.56 87 ARG A C 1
ATOM 677 O O . ARG A 1 87 ? -2.714 0.785 19.583 1.00 97.56 87 ARG A O 1
ATOM 684 N N . ARG A 1 88 ? -2.742 -1.374 20.169 1.00 96.88 88 ARG A N 1
ATOM 685 C CA . ARG A 1 88 ? -3.005 -1.860 18.814 1.00 96.88 88 ARG A CA 1
ATOM 686 C C . ARG A 1 88 ? -4.480 -1.648 18.483 1.00 96.88 88 ARG A C 1
ATOM 688 O O . ARG A 1 88 ? -5.327 -2.213 19.160 1.00 96.88 88 ARG A O 1
ATOM 695 N N . MET A 1 89 ? -4.753 -0.910 17.412 1.00 97.50 89 MET A N 1
ATOM 696 C CA . MET A 1 89 ? -6.102 -0.769 16.865 1.00 97.50 89 MET A CA 1
ATOM 697 C C . MET A 1 89 ? -6.406 -1.883 15.856 1.00 97.50 89 MET A C 1
ATOM 699 O O . MET A 1 89 ? -5.523 -2.346 15.125 1.00 97.50 89 MET A O 1
ATOM 703 N N . LYS A 1 90 ? -7.669 -2.293 15.797 1.00 96.56 90 LYS A N 1
ATOM 704 C CA . LYS A 1 90 ? -8.245 -3.251 14.852 1.00 96.56 90 LYS A CA 1
ATOM 705 C C . LYS A 1 90 ? -9.419 -2.603 14.133 1.00 96.56 90 LYS A C 1
ATOM 707 O O . LYS A 1 90 ? -10.098 -1.741 14.681 1.00 96.56 90 LYS A O 1
ATOM 712 N N . TRP A 1 91 ? -9.640 -3.013 12.891 1.00 95.81 91 TRP A N 1
ATOM 713 C CA . TRP A 1 91 ? -10.780 -2.558 12.105 1.00 95.81 91 TRP A CA 1
ATOM 714 C C . TRP A 1 91 ? -11.950 -3.522 12.286 1.00 95.81 91 TRP A C 1
ATOM 716 O O . TRP A 1 91 ? -11.816 -4.711 11.992 1.00 95.81 91 TRP A O 1
ATOM 726 N N . ASN A 1 92 ? -13.098 -3.007 12.719 1.00 95.62 92 ASN A N 1
ATOM 727 C CA . ASN A 1 92 ? -14.349 -3.746 12.778 1.00 95.62 92 ASN A CA 1
ATOM 728 C C . ASN A 1 92 ? -15.172 -3.457 11.517 1.00 95.62 92 ASN A C 1
ATOM 730 O O . ASN A 1 92 ? -15.886 -2.457 11.428 1.00 95.62 92 ASN A O 1
ATOM 734 N N . ALA A 1 93 ? -15.095 -4.355 10.533 1.00 93.12 93 ALA A N 1
ATOM 735 C CA . ALA A 1 93 ? -15.778 -4.176 9.252 1.00 93.12 93 ALA A CA 1
ATOM 736 C C . ALA A 1 93 ? -17.312 -4.161 9.372 1.00 93.12 93 ALA A C 1
ATOM 738 O O . ALA A 1 93 ? -17.968 -3.444 8.619 1.00 93.12 93 ALA A O 1
ATOM 739 N N . ALA A 1 94 ? -17.881 -4.906 10.327 1.00 95.94 94 ALA A N 1
ATOM 740 C CA . ALA A 1 94 ? -19.327 -4.964 10.534 1.00 95.94 94 ALA A CA 1
ATOM 741 C C . ALA A 1 94 ? -19.879 -3.642 11.088 1.00 95.94 94 ALA A C 1
ATOM 743 O O . ALA A 1 94 ? -20.945 -3.196 10.673 1.00 95.94 94 ALA A O 1
ATOM 744 N N . LYS A 1 95 ? -19.136 -2.998 11.996 1.00 95.94 95 LYS A N 1
ATOM 745 C CA . LYS A 1 95 ? -19.500 -1.692 12.571 1.00 95.94 95 LYS A CA 1
ATOM 746 C C . LYS A 1 95 ? -19.000 -0.503 11.753 1.00 95.94 95 LYS A C 1
ATOM 748 O O . LYS A 1 95 ? -19.454 0.612 11.978 1.00 95.94 95 LYS A O 1
ATOM 753 N N . ARG A 1 96 ? -18.082 -0.745 10.810 1.00 92.75 96 ARG A N 1
ATOM 754 C CA . ARG A 1 96 ? -17.326 0.284 10.082 1.00 92.75 96 ARG A CA 1
ATOM 755 C C . ARG A 1 96 ? -16.631 1.264 11.034 1.00 92.75 96 ARG A C 1
ATOM 757 O O . ARG A 1 96 ? -16.674 2.472 10.812 1.00 92.75 96 ARG A O 1
ATOM 764 N N . ASP A 1 97 ? -15.995 0.727 12.070 1.00 94.88 97 ASP A N 1
ATOM 765 C CA . ASP A 1 97 ? -15.328 1.512 13.111 1.00 94.88 97 ASP A CA 1
ATOM 766 C C . ASP A 1 97 ? -14.045 0.823 13.608 1.00 94.88 97 ASP A C 1
ATOM 768 O O . ASP A 1 97 ? -13.815 -0.359 13.333 1.00 94.88 97 ASP A O 1
ATOM 772 N N . MET A 1 98 ? -13.191 1.556 14.322 1.00 94.94 98 MET A N 1
ATOM 773 C CA . MET A 1 98 ? -11.985 1.019 14.950 1.00 94.94 98 MET A CA 1
ATOM 774 C C . MET A 1 98 ? -12.234 0.581 16.398 1.00 94.94 98 MET A C 1
ATOM 776 O O . MET A 1 98 ? -12.978 1.209 17.142 1.00 94.94 98 MET A O 1
ATOM 780 N N . GLU A 1 99 ? -11.563 -0.485 16.817 1.00 96.12 99 GLU A N 1
ATOM 781 C CA . GLU A 1 99 ? -11.614 -1.029 18.177 1.00 96.12 99 GLU A CA 1
ATOM 782 C C . GLU A 1 99 ? -10.216 -1.466 18.636 1.00 96.12 99 GLU A C 1
ATOM 784 O O . GLU A 1 99 ? -9.263 -1.440 17.857 1.00 96.12 99 GLU A O 1
ATOM 789 N N . VAL A 1 100 ? -10.077 -1.845 19.904 1.00 92.88 100 VAL A N 1
ATOM 790 C CA . VAL A 1 100 ? -8.824 -2.360 20.485 1.00 92.88 100 VAL A CA 1
ATOM 791 C C . VAL A 1 100 ? -8.847 -3.887 20.489 1.00 92.88 100 VAL A C 1
ATOM 793 O O . VAL A 1 100 ? -9.852 -4.463 20.947 1.00 92.88 100 VAL A O 1
#

Sequence (100 aa):
MKQFHGSKARFDVARDSGALYPESREIVTRPEVEKKEYGSFERAARQHIANFLDCARTRKEPNAPVEAGQSTAIVLCMAIEALRSGRRMKWNAAKRDMEV

Nearest PDB structures (foldseek):
  6j9e-assembly1_J  TM=3.852E-01  e=9.268E-01  Xipdecavirus Xp10
  7tdz-assembly1_i  TM=5.893E-01  e=3.828E+00  Xenopus laevis
  2vdu-assembly2_B  TM=6.670E-01  e=9.287E+00  Saccharomyces cerevisiae

Foldseek 3Di:
DDWDDDPFWIWDDDPFKIFIWGDDPDPDTDGPDIGGGPPVVVVVVVVQVVQVVVCVVVVDAGPCHVVNVVVVVQVVVQVVVCVVVVHHWDQDPVVRDIDD